Protein AF-A0A2V5YAH2-F1 (afdb_monomer)

Foldseek 3Di:
DDDDDPDPPPPPDDQDFQLADFPPQCLVVCVVCVVVDDQAAQEEEAQDCTSVNVVSVVCVSHVNHDYHYHHPDPLVVLLVCCCVPPVPLLVVLLVVLVVVCVVPPVVSLVVLVPPLPDPDSSSSNSSNSNNQVPDDVSYPPPPNPPPPDDDDDD

Structure (mmCIF, N/CA/C/O backbone):
data_AF-A0A2V5YAH2-F1
#
_entry.id   AF-A0A2V5YAH2-F1
#
loop_
_atom_site.group_PDB
_atom_site.id
_atom_site.type_symbol
_atom_site.label_atom_id
_atom_site.label_alt_id
_atom_site.label_comp_id
_atom_site.label_asym_id
_atom_site.label_entity_id
_atom_site.label_seq_id
_atom_site.pdbx_PDB_ins_code
_atom_site.Cartn_x
_atom_site.Cartn_y
_atom_site.Cartn_z
_atom_site.occupancy
_atom_site.B_iso_or_equiv
_atom_site.auth_seq_id
_atom_site.auth_comp_id
_atom_site.auth_asym_id
_atom_site.auth_atom_id
_atom_site.pdbx_PDB_model_num
ATOM 1 N N . MET A 1 1 ? 15.723 -40.913 33.931 1.00 39.91 1 MET A N 1
ATOM 2 C CA . MET A 1 1 ? 16.549 -39.999 33.116 1.00 39.91 1 MET A CA 1
ATOM 3 C C . MET A 1 1 ? 15.598 -38.989 32.488 1.00 39.91 1 MET A C 1
ATOM 5 O O . MET A 1 1 ? 14.881 -39.339 31.563 1.00 39.91 1 MET A O 1
ATOM 9 N N . ALA A 1 2 ? 15.448 -37.817 33.107 1.00 42.69 2 ALA A N 1
ATOM 10 C CA . ALA A 1 2 ? 14.523 -36.781 32.650 1.00 42.69 2 ALA A CA 1
ATOM 11 C C . ALA A 1 2 ? 15.194 -35.962 31.541 1.00 42.69 2 ALA A C 1
ATOM 13 O O . ALA A 1 2 ? 16.327 -35.525 31.723 1.00 42.69 2 ALA A O 1
ATOM 14 N N . MET A 1 3 ? 14.510 -35.767 30.414 1.00 44.25 3 MET A N 1
ATOM 15 C CA . MET A 1 3 ? 14.901 -34.776 29.412 1.00 44.25 3 MET A CA 1
ATOM 16 C C . MET A 1 3 ? 14.177 -33.464 29.721 1.00 44.25 3 MET A C 1
ATOM 18 O O . MET A 1 3 ? 12.961 -33.400 29.533 1.00 44.25 3 MET A O 1
ATOM 22 N N . PRO A 1 4 ? 14.865 -32.425 30.221 1.00 59.34 4 PRO A N 1
ATOM 23 C CA . PRO A 1 4 ? 14.308 -31.088 30.209 1.00 59.34 4 PRO A CA 1
ATOM 24 C C . PRO A 1 4 ? 14.486 -30.491 28.808 1.00 59.34 4 PRO A C 1
ATOM 26 O O . PRO A 1 4 ? 15.337 -30.941 28.042 1.00 59.34 4 PRO A O 1
ATOM 29 N N . PHE A 1 5 ? 13.737 -29.420 28.539 1.00 46.03 5 PHE A N 1
ATOM 30 C CA . PHE A 1 5 ? 13.938 -28.476 27.433 1.00 46.03 5 PHE A CA 1
ATOM 31 C C . PHE A 1 5 ? 13.077 -28.663 26.175 1.00 46.03 5 PHE A C 1
ATOM 33 O O . PHE A 1 5 ? 13.562 -28.781 25.054 1.00 46.03 5 PHE A O 1
ATOM 40 N N . LEU A 1 6 ? 11.758 -28.551 26.351 1.00 47.12 6 LEU A N 1
ATOM 41 C CA . LEU A 1 6 ? 10.959 -27.836 25.356 1.00 47.12 6 LEU A CA 1
ATOM 42 C C . LEU A 1 6 ? 11.114 -26.343 25.644 1.00 47.12 6 LEU A C 1
ATOM 44 O O . LEU A 1 6 ? 10.385 -25.758 26.445 1.00 47.12 6 LEU A O 1
ATOM 48 N N . GLU A 1 7 ? 12.138 -25.751 25.041 1.00 50.06 7 GLU A N 1
ATOM 49 C CA . GLU A 1 7 ? 12.303 -24.309 25.013 1.00 50.06 7 GLU A CA 1
ATOM 50 C C . GLU A 1 7 ? 11.103 -23.701 24.276 1.00 50.06 7 GLU A C 1
ATOM 52 O O . GLU A 1 7 ? 10.791 -24.049 23.135 1.00 50.06 7 GLU A O 1
ATOM 57 N N . HIS A 1 8 ? 10.390 -22.811 24.960 1.00 55.19 8 HIS A N 1
ATOM 58 C CA . HIS A 1 8 ? 9.328 -22.017 24.371 1.00 55.19 8 HIS A CA 1
ATOM 59 C C . HIS A 1 8 ? 9.917 -21.183 23.230 1.00 55.19 8 HIS A C 1
ATOM 61 O O . HIS A 1 8 ? 10.558 -20.159 23.470 1.00 55.19 8 HIS A O 1
ATOM 67 N N . VAL A 1 9 ? 9.672 -21.583 21.980 1.00 56.53 9 VAL A N 1
ATOM 68 C CA . VAL A 1 9 ? 9.908 -20.712 20.827 1.00 56.53 9 VAL A CA 1
ATOM 69 C C . VAL A 1 9 ? 8.942 -19.536 20.953 1.00 56.53 9 VAL A C 1
ATOM 71 O O . VAL A 1 9 ? 7.779 -19.607 20.558 1.00 56.53 9 VAL A O 1
ATOM 74 N N . SER A 1 10 ? 9.413 -18.446 21.558 1.00 55.97 10 SER A N 1
ATOM 75 C CA . SER A 1 10 ? 8.709 -17.170 21.570 1.00 55.97 10 SER A CA 1
ATOM 76 C C . SER A 1 10 ? 8.635 -16.669 20.133 1.00 55.97 10 SER A C 1
ATOM 78 O O . SER A 1 10 ? 9.583 -16.091 19.597 1.00 55.97 10 SER A O 1
ATOM 80 N N . THR A 1 11 ? 7.511 -16.928 19.467 1.00 58.81 11 THR A N 1
ATOM 81 C CA . THR A 1 11 ? 7.222 -16.353 18.156 1.00 58.81 11 THR A CA 1
ATOM 82 C C . THR A 1 11 ? 7.040 -14.847 18.335 1.00 58.81 11 THR A C 1
ATOM 84 O O . THR A 1 11 ? 5.934 -14.374 18.613 1.00 58.81 11 THR A O 1
ATOM 87 N N . ARG A 1 12 ? 8.123 -14.070 18.212 1.00 64.19 12 ARG A N 1
ATOM 88 C CA . ARG A 1 12 ? 8.035 -12.606 18.144 1.00 64.19 12 ARG A CA 1
ATOM 89 C C . ARG A 1 12 ? 7.144 -12.240 16.961 1.00 64.19 12 ARG A C 1
ATOM 91 O O . ARG A 1 12 ? 7.482 -12.516 15.812 1.00 64.19 12 ARG A O 1
ATOM 98 N N . ARG A 1 13 ? 5.995 -11.618 17.234 1.00 67.56 13 ARG A N 1
ATOM 99 C CA . ARG A 1 13 ? 5.137 -11.083 16.175 1.00 67.56 13 ARG A CA 1
ATOM 100 C C . ARG A 1 13 ? 5.840 -9.897 15.526 1.00 67.56 13 ARG A C 1
ATOM 102 O O . ARG A 1 13 ? 6.111 -8.904 16.194 1.00 67.56 13 ARG A O 1
ATOM 109 N N . VAL A 1 14 ? 6.122 -10.012 14.232 1.00 80.44 14 VAL A N 1
ATOM 110 C CA . VAL A 1 14 ? 6.638 -8.901 13.430 1.00 80.44 14 VAL A CA 1
ATOM 111 C C . VAL A 1 14 ? 5.525 -7.868 13.268 1.00 80.44 14 VAL A C 1
ATOM 113 O O . VAL A 1 14 ? 4.423 -8.189 12.822 1.00 80.44 14 VAL A O 1
ATOM 116 N N . GLU A 1 15 ? 5.806 -6.632 13.664 1.00 85.81 15 GLU A N 1
ATOM 117 C CA . GLU A 1 15 ? 4.888 -5.506 13.518 1.00 85.81 15 GLU A CA 1
ATOM 118 C C . GLU A 1 15 ? 4.785 -5.103 12.038 1.00 85.81 15 GLU A C 1
ATOM 120 O O . GLU A 1 15 ? 5.780 -4.740 11.405 1.00 85.81 15 GLU A O 1
ATOM 125 N N . ALA A 1 16 ? 3.577 -5.159 11.475 1.00 90.12 16 ALA A N 1
ATOM 126 C CA . ALA A 1 16 ? 3.313 -4.643 10.136 1.00 90.12 16 ALA A CA 1
ATOM 127 C C . ALA A 1 16 ? 3.308 -3.106 10.148 1.00 90.12 16 ALA A C 1
ATOM 129 O O . ALA A 1 16 ? 2.813 -2.489 11.087 1.00 90.12 16 ALA A O 1
ATOM 130 N N . ARG A 1 17 ? 3.838 -2.482 9.092 1.00 91.75 17 ARG A N 1
ATOM 131 C CA . ARG A 1 17 ? 3.995 -1.022 8.990 1.00 91.75 17 ARG A CA 1
ATOM 132 C C . ARG A 1 17 ? 3.477 -0.498 7.651 1.00 91.75 17 ARG A C 1
ATOM 134 O O . ARG A 1 17 ? 3.439 -1.264 6.684 1.00 91.75 17 ARG A O 1
ATOM 141 N N . PRO A 1 18 ? 3.142 0.805 7.557 1.00 93.75 18 PRO A N 1
ATOM 142 C CA . PRO A 1 18 ? 2.861 1.465 6.286 1.00 93.75 18 PRO A CA 1
ATOM 143 C C . PRO A 1 18 ? 3.895 1.129 5.209 1.00 93.75 18 PRO A C 1
ATOM 145 O O . PRO A 1 18 ? 5.086 1.402 5.365 1.00 93.75 18 PRO A O 1
ATOM 148 N N . PHE A 1 19 ? 3.440 0.551 4.096 1.00 94.06 19 PHE A N 1
ATOM 149 C CA . PHE A 1 19 ? 4.323 0.175 2.990 1.00 94.06 19 PHE A CA 1
ATOM 150 C C . PHE A 1 19 ? 4.395 1.245 1.895 1.00 94.06 19 PHE A C 1
ATOM 152 O O . PHE A 1 19 ? 5.350 1.235 1.123 1.00 94.06 19 PHE A O 1
ATOM 159 N N . LEU A 1 20 ? 3.465 2.203 1.855 1.00 93.06 20 LEU A N 1
ATOM 160 C CA . LEU A 1 20 ? 3.481 3.344 0.933 1.00 93.06 20 LEU A CA 1
ATOM 161 C C . LEU A 1 20 ? 3.838 4.639 1.664 1.00 93.06 20 LEU A C 1
ATOM 163 O O . LEU A 1 20 ? 3.348 4.909 2.759 1.00 93.06 20 LEU A O 1
ATOM 167 N N . LYS A 1 21 ? 4.655 5.475 1.020 1.00 89.12 21 LYS A N 1
ATOM 168 C CA . LYS A 1 21 ? 4.820 6.881 1.396 1.00 89.12 21 LYS A CA 1
ATOM 169 C C . LYS A 1 21 ? 3.577 7.639 0.933 1.00 89.12 21 LYS A C 1
ATOM 171 O O . LYS A 1 21 ? 3.278 7.652 -0.261 1.00 89.12 21 LYS A O 1
ATOM 176 N N . TRP A 1 22 ? 2.845 8.234 1.868 1.00 89.94 22 TRP A N 1
ATOM 177 C CA . TRP A 1 22 ? 1.583 8.915 1.589 1.00 89.94 22 TRP A CA 1
ATOM 178 C C . TRP A 1 22 ? 1.543 10.278 2.274 1.00 89.94 22 TRP A C 1
ATOM 180 O O . TRP A 1 22 ? 1.942 10.402 3.435 1.00 89.94 22 TRP A O 1
ATOM 190 N N . ALA A 1 23 ? 1.060 11.296 1.559 1.00 82.62 23 ALA A N 1
ATOM 191 C CA . ALA A 1 23 ? 0.906 12.637 2.113 1.00 82.62 23 ALA A CA 1
ATOM 192 C C . ALA A 1 23 ? -0.090 12.622 3.286 1.00 82.62 23 ALA A C 1
ATOM 194 O O . ALA A 1 23 ? -1.094 11.910 3.256 1.00 82.62 23 ALA A O 1
ATOM 195 N N . GLY A 1 24 ? 0.197 13.389 4.341 1.00 80.94 24 GLY A N 1
ATOM 196 C CA . GLY A 1 24 ? -0.642 13.408 5.545 1.00 80.94 24 GLY A CA 1
ATOM 197 C C . GLY A 1 24 ? -0.572 12.121 6.377 1.00 80.94 24 GLY A C 1
ATOM 198 O O . GLY A 1 24 ? -1.528 11.786 7.084 1.00 80.94 24 GLY A O 1
ATOM 199 N N . GLY A 1 25 ? 0.539 11.379 6.282 1.00 78.69 25 GLY A N 1
ATOM 200 C CA . GLY A 1 25 ? 0.800 10.205 7.108 1.00 78.69 25 GLY A CA 1
ATOM 201 C C . GLY A 1 25 ? 0.691 10.540 8.595 1.00 78.69 25 GLY A C 1
ATOM 202 O O . GLY A 1 25 ? 1.477 11.315 9.128 1.00 78.69 25 GLY A O 1
ATOM 203 N N . LYS A 1 26 ? -0.278 9.927 9.280 1.00 87.25 26 LYS A N 1
ATOM 204 C CA . LYS A 1 26 ? -0.624 10.237 10.680 1.00 87.25 26 LYS A CA 1
ATOM 205 C C . LYS A 1 26 ? 0.344 9.629 11.701 1.00 87.25 26 LYS A C 1
ATOM 207 O O . LYS A 1 26 ? 0.052 9.637 12.888 1.00 87.25 26 LYS A O 1
ATOM 212 N N . ALA A 1 27 ? 1.479 9.091 11.252 1.00 87.50 27 ALA A N 1
ATOM 213 C CA . ALA A 1 27 ? 2.422 8.365 12.098 1.00 87.50 27 ALA A CA 1
ATOM 214 C C . ALA A 1 27 ? 2.973 9.230 13.243 1.00 87.50 27 ALA A C 1
ATOM 216 O O . ALA A 1 27 ? 3.072 8.755 14.368 1.00 87.50 27 ALA A O 1
ATOM 217 N N . SER A 1 28 ? 3.256 10.512 12.983 1.00 86.88 28 SER A N 1
ATOM 218 C CA . SER A 1 28 ? 3.720 11.458 14.009 1.00 86.88 28 SER A CA 1
ATOM 219 C C . SER A 1 28 ? 2.661 11.786 15.067 1.00 86.88 28 SER A C 1
ATOM 221 O O . SER A 1 28 ? 3.011 12.166 16.181 1.00 86.88 28 SER A O 1
ATOM 223 N N . LEU A 1 29 ? 1.375 11.629 14.738 1.00 87.88 29 LEU A N 1
ATOM 224 C CA . LEU A 1 29 ? 0.259 11.930 15.636 1.00 87.88 29 LEU A CA 1
ATOM 225 C C . LEU A 1 29 ? -0.112 10.750 16.542 1.00 87.88 29 LEU A C 1
ATOM 227 O O . LEU A 1 29 ? -0.798 10.947 17.540 1.00 87.88 29 LEU A O 1
ATOM 231 N N . ILE A 1 30 ? 0.354 9.535 16.234 1.00 90.00 30 ILE A N 1
ATOM 232 C CA . ILE A 1 30 ? 0.006 8.321 16.989 1.00 90.00 30 ILE A CA 1
ATOM 233 C C . ILE A 1 30 ? 0.343 8.477 18.474 1.00 90.00 30 ILE A C 1
ATOM 235 O O . ILE A 1 30 ? -0.504 8.199 19.316 1.00 90.00 30 ILE A O 1
ATOM 239 N N . ASN A 1 31 ? 1.533 8.989 18.801 1.00 86.88 31 ASN A N 1
ATOM 240 C CA . ASN A 1 31 ? 1.957 9.164 20.194 1.00 86.88 31 ASN A CA 1
ATOM 241 C C . ASN A 1 31 ? 1.065 10.149 20.963 1.00 86.88 31 ASN A C 1
ATOM 243 O O . ASN A 1 31 ? 0.866 9.980 22.160 1.00 86.88 31 ASN A O 1
ATOM 247 N N . GLN A 1 32 ? 0.508 11.155 20.281 1.00 89.56 32 GLN A N 1
ATOM 248 C CA . GLN A 1 32 ? -0.389 12.137 20.897 1.00 89.56 32 GLN A CA 1
ATOM 249 C C . GLN A 1 32 ? -1.783 11.550 21.152 1.00 89.56 32 GLN A C 1
ATOM 251 O O . GLN A 1 32 ? -2.449 11.934 22.107 1.00 89.56 32 GLN A O 1
ATOM 256 N N . PHE A 1 33 ? -2.222 10.602 20.319 1.00 86.69 33 PHE A N 1
ATOM 257 C CA . PHE A 1 33 ? -3.537 9.967 20.432 1.00 86.69 33 PHE A CA 1
ATOM 258 C C . PHE A 1 33 ? -3.521 8.634 21.179 1.00 86.69 33 PHE A C 1
ATOM 260 O O . PHE A 1 33 ? -4.588 8.099 21.460 1.00 86.69 33 PHE A O 1
ATOM 267 N N . ALA A 1 34 ? -2.344 8.110 21.533 1.00 85.38 34 ALA A N 1
ATOM 268 C CA . ALA A 1 34 ? -2.195 6.795 22.151 1.00 85.38 34 ALA A CA 1
ATOM 269 C C . ALA A 1 34 ? -3.088 6.614 23.391 1.00 85.38 34 ALA A C 1
ATOM 271 O O . ALA A 1 34 ? -3.707 5.569 23.558 1.00 85.38 34 ALA A O 1
ATOM 272 N N . GLN A 1 35 ? -3.202 7.655 24.221 1.00 88.00 35 GLN A N 1
ATOM 273 C CA . GLN A 1 35 ? -4.021 7.651 25.439 1.00 88.00 35 GLN A CA 1
ATOM 274 C C . GLN A 1 35 ? -5.527 7.812 25.178 1.00 88.00 35 GLN A C 1
ATOM 276 O O . GLN A 1 35 ? -6.330 7.560 26.070 1.00 88.00 35 GLN A O 1
ATOM 281 N N . LEU A 1 36 ? -5.914 8.251 23.977 1.00 90.31 36 LEU A N 1
ATOM 282 C CA . LEU A 1 36 ? -7.310 8.444 23.579 1.00 90.31 36 LEU A CA 1
ATOM 283 C C . LEU A 1 36 ? -7.906 7.194 22.928 1.00 90.31 36 LEU A C 1
ATOM 285 O O . LEU A 1 36 ? -9.119 7.131 22.722 1.00 90.31 36 LEU A O 1
ATOM 289 N N . PHE A 1 37 ? -7.076 6.212 22.566 1.00 90.31 37 PHE A N 1
ATOM 290 C CA . PHE A 1 37 ? -7.585 4.954 22.046 1.00 90.31 37 PHE A CA 1
ATOM 291 C C . PHE A 1 37 ? -8.284 4.165 23.160 1.00 90.31 37 PHE A C 1
ATOM 293 O O . PHE A 1 37 ? -7.797 4.121 24.291 1.00 90.31 37 PHE A O 1
ATOM 300 N N . PRO A 1 38 ? -9.427 3.531 22.858 1.00 90.69 38 PRO A N 1
ATOM 301 C CA . PRO A 1 38 ? -10.119 2.694 23.827 1.00 90.69 38 PRO A CA 1
ATOM 302 C C . PRO A 1 38 ? -9.258 1.479 24.200 1.00 90.69 38 PRO A C 1
ATOM 304 O O . PRO A 1 38 ? -8.406 1.039 23.428 1.00 90.69 38 PRO A O 1
ATOM 307 N N . GLN A 1 39 ? -9.513 0.911 25.380 1.00 91.31 39 GLN A N 1
ATOM 308 C CA . GLN A 1 39 ? -8.793 -0.270 25.873 1.00 91.31 39 GLN A CA 1
ATOM 309 C C . GLN A 1 39 ? -9.136 -1.549 25.103 1.00 91.31 39 GLN A C 1
ATOM 311 O O . GLN A 1 39 ? -8.362 -2.500 25.127 1.00 91.31 39 GLN A O 1
ATOM 316 N N . GLU A 1 40 ? -10.277 -1.568 24.412 1.00 92.19 40 GLU A N 1
ATOM 317 C CA . GLU A 1 40 ? -10.736 -2.687 23.597 1.00 92.19 40 GLU A CA 1
ATOM 318 C C . GLU A 1 40 ? -11.314 -2.168 22.276 1.00 92.19 40 GLU A C 1
ATOM 320 O O . GLU A 1 40 ? -12.049 -1.177 22.242 1.00 92.19 40 GLU A O 1
ATOM 325 N N . VAL A 1 41 ? -10.969 -2.836 21.171 1.00 94.50 41 VAL A N 1
ATOM 326 C CA . VAL A 1 41 ? -11.485 -2.515 19.835 1.00 94.50 41 VAL A CA 1
ATOM 327 C C . VAL A 1 41 ? -11.849 -3.791 19.092 1.00 94.50 41 VAL A C 1
ATOM 329 O O . VAL A 1 41 ? -10.988 -4.495 18.560 1.00 94.50 41 VAL A O 1
ATOM 332 N N . ASP A 1 42 ? -13.147 -4.040 18.957 1.00 95.19 42 ASP A N 1
ATOM 333 C CA . ASP A 1 42 ? -13.647 -5.135 18.121 1.00 95.19 42 ASP A CA 1
ATOM 334 C C . ASP A 1 42 ? -13.690 -4.754 16.640 1.00 95.19 42 ASP A C 1
ATOM 336 O O . ASP A 1 42 ? -13.384 -5.560 15.752 1.00 95.19 42 ASP A O 1
ATOM 340 N N . ARG A 1 43 ? -14.079 -3.506 16.358 1.00 96.88 43 ARG A N 1
ATOM 341 C CA . ARG A 1 43 ? -14.290 -2.984 15.009 1.00 96.88 43 ARG A CA 1
ATOM 342 C C . ARG A 1 43 ? -13.640 -1.619 14.841 1.00 96.88 43 ARG A C 1
ATOM 344 O O . ARG A 1 43 ? -13.930 -0.690 15.580 1.00 96.88 43 ARG A O 1
ATOM 351 N N . TYR A 1 44 ? -12.849 -1.494 13.785 1.00 97.06 44 TYR A N 1
ATOM 352 C CA . TYR A 1 44 ? -12.218 -0.257 13.353 1.00 97.06 44 TYR A CA 1
ATOM 353 C C . TYR A 1 44 ? -12.645 0.092 11.932 1.00 97.06 44 TYR A C 1
ATOM 355 O O . TYR A 1 44 ? -12.660 -0.770 11.050 1.00 97.06 44 TYR A O 1
ATOM 363 N N . ILE A 1 45 ? -13.007 1.351 11.707 1.00 97.19 45 ILE A N 1
ATOM 364 C CA . ILE A 1 45 ? -13.433 1.859 10.404 1.00 97.19 45 ILE A CA 1
ATOM 365 C C . ILE A 1 45 ? -12.594 3.097 10.101 1.00 97.19 45 ILE A C 1
ATOM 367 O O . ILE A 1 45 ? -12.664 4.080 10.832 1.00 97.19 45 ILE A O 1
ATOM 371 N N . GLU A 1 46 ? -11.822 3.054 9.016 1.00 95.94 46 GLU A N 1
ATOM 372 C CA . GLU A 1 46 ? -10.997 4.177 8.566 1.00 95.94 46 GLU A CA 1
ATOM 373 C C . GLU A 1 46 ? -11.443 4.605 7.164 1.00 95.94 46 GLU A C 1
ATOM 375 O O . GLU A 1 46 ? -11.086 3.950 6.183 1.00 95.94 46 GLU A O 1
ATOM 380 N N . PRO A 1 47 ? 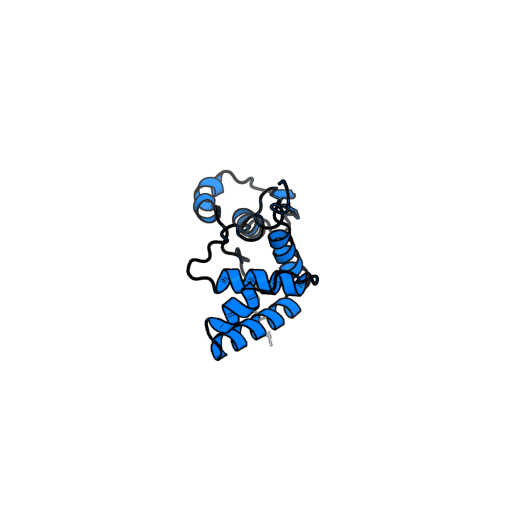-12.249 5.675 7.037 1.00 95.56 47 PRO A N 1
ATOM 381 C CA . PRO A 1 47 ? -12.769 6.119 5.743 1.00 95.56 47 PRO A CA 1
ATOM 382 C C . PRO A 1 47 ? -11.714 6.776 4.835 1.00 95.56 47 PRO A C 1
ATOM 384 O O . PRO A 1 47 ? -11.971 6.943 3.642 1.00 95.56 47 PRO A O 1
ATOM 387 N N . PHE A 1 48 ? -10.556 7.141 5.402 1.00 95.06 48 PHE A N 1
ATOM 388 C CA . PHE A 1 48 ? -9.440 7.822 4.738 1.00 95.06 48 PHE A CA 1
ATOM 389 C C . PHE A 1 48 ? -8.107 7.191 5.160 1.00 95.06 48 PHE A C 1
ATOM 391 O O . PHE A 1 48 ? -7.309 7.813 5.868 1.00 95.06 48 PHE A O 1
ATOM 398 N N . VAL A 1 49 ? -7.897 5.928 4.782 1.00 96.19 49 VAL A N 1
ATOM 399 C CA . VAL A 1 49 ? -6.744 5.137 5.243 1.00 96.19 49 VAL A CA 1
ATOM 400 C C . VAL A 1 49 ? -5.406 5.791 4.896 1.00 96.19 49 VAL A C 1
ATOM 402 O O . VAL A 1 49 ? -4.485 5.787 5.717 1.00 96.19 49 VAL A O 1
ATOM 405 N N . GLY A 1 50 ? -5.268 6.391 3.707 1.00 94.81 50 GLY A N 1
ATOM 406 C CA . GLY A 1 50 ? -3.978 6.901 3.248 1.00 94.81 50 GLY A CA 1
ATOM 407 C C . GLY A 1 50 ? -2.873 5.839 3.363 1.00 94.81 50 GLY A C 1
ATOM 408 O O . GLY A 1 50 ? -3.013 4.727 2.867 1.00 94.81 50 GLY A O 1
ATOM 409 N N . GLY A 1 51 ? -1.779 6.157 4.064 1.00 93.62 51 GLY A N 1
ATOM 410 C CA . GLY A 1 51 ? -0.703 5.196 4.359 1.00 93.62 51 GLY A CA 1
ATOM 411 C C . GLY A 1 51 ? -1.017 4.172 5.466 1.00 93.62 51 GLY A C 1
ATOM 412 O O . GLY A 1 51 ? -0.209 3.279 5.719 1.00 93.62 51 GLY A O 1
ATOM 413 N N . GLY A 1 52 ? -2.161 4.282 6.149 1.00 95.56 52 GLY A N 1
ATOM 414 C CA . GLY A 1 52 ? -2.642 3.314 7.144 1.00 95.56 52 GLY A CA 1
ATOM 415 C C . GLY A 1 52 ? -1.891 3.327 8.474 1.00 95.56 52 GLY A C 1
ATOM 416 O O . GLY A 1 52 ? -1.869 2.319 9.173 1.00 95.56 52 GLY A O 1
ATOM 417 N N . ALA A 1 53 ? -1.242 4.440 8.830 1.00 94.31 53 ALA A N 1
ATOM 418 C CA . ALA A 1 53 ? -0.424 4.531 10.042 1.00 94.31 53 ALA A CA 1
ATOM 419 C C . ALA A 1 53 ? -1.209 4.178 11.321 1.00 94.31 53 ALA A C 1
ATOM 421 O O . ALA A 1 53 ? -0.723 3.402 12.140 1.00 94.31 53 ALA A O 1
ATOM 422 N N . VAL A 1 54 ? -2.436 4.696 11.458 1.00 94.19 54 VAL A N 1
ATOM 423 C CA . VAL A 1 54 ? -3.307 4.407 12.609 1.00 94.19 54 VAL A CA 1
ATOM 424 C C . VAL A 1 54 ? -3.786 2.958 12.569 1.00 94.19 54 VAL A C 1
ATOM 426 O O . VAL A 1 54 ? -3.676 2.262 13.576 1.00 94.19 54 VAL A O 1
ATOM 429 N N . PHE A 1 55 ? -4.236 2.475 11.405 1.00 95.31 55 PHE A N 1
ATOM 430 C CA . PHE A 1 55 ? -4.611 1.073 11.221 1.00 95.31 55 PHE A CA 1
ATOM 431 C C . PHE A 1 55 ? -3.517 0.102 11.685 1.00 95.31 55 PHE A C 1
ATOM 433 O O . PHE A 1 55 ? -3.806 -0.799 12.469 1.00 95.31 55 PHE A O 1
ATOM 440 N N . PHE A 1 56 ? -2.275 0.270 11.221 1.00 94.75 56 PHE A N 1
ATOM 441 C CA . PHE A 1 56 ? -1.183 -0.643 11.567 1.00 94.75 56 PHE A CA 1
ATOM 442 C C . PHE A 1 56 ? -0.854 -0.608 13.064 1.00 94.75 56 PHE A C 1
ATOM 444 O O . PHE A 1 56 ? -0.699 -1.668 13.670 1.00 94.75 56 PHE A O 1
ATOM 451 N N . HIS A 1 57 ? -0.842 0.581 13.672 1.00 93.19 57 HIS A N 1
ATOM 452 C CA . HIS A 1 57 ? -0.642 0.737 15.112 1.00 93.19 57 HIS A CA 1
ATOM 453 C C . HIS A 1 57 ? -1.734 0.029 15.927 1.00 93.19 57 HIS A C 1
ATOM 455 O O . HIS A 1 57 ? -1.437 -0.799 16.789 1.00 93.19 57 HIS A O 1
ATOM 461 N N . LEU A 1 58 ? -3.007 0.276 15.603 1.00 93.75 58 LEU A N 1
ATOM 462 C CA . LEU A 1 58 ? -4.129 -0.363 16.290 1.00 93.75 58 LEU A CA 1
ATOM 463 C C . LEU A 1 58 ? -4.176 -1.868 16.038 1.00 93.75 58 LEU A C 1
ATOM 465 O O . LEU A 1 58 ? -4.475 -2.625 16.950 1.00 93.75 58 LEU A O 1
ATOM 469 N N . LYS A 1 59 ? -3.852 -2.345 14.833 1.00 93.50 59 LYS A N 1
ATOM 470 C CA . LYS A 1 59 ? -3.839 -3.784 14.536 1.00 93.50 59 LYS A CA 1
ATOM 471 C C . LYS A 1 59 ? -2.753 -4.526 15.317 1.00 93.50 59 LYS A C 1
ATOM 473 O O . LYS A 1 59 ? -2.944 -5.700 15.636 1.00 93.50 59 LYS A O 1
ATOM 478 N N . HIS A 1 60 ? -1.642 -3.858 15.626 1.00 91.81 60 HIS A N 1
ATOM 479 C CA . HIS A 1 60 ? -0.611 -4.409 16.497 1.00 91.81 60 HIS A CA 1
ATOM 480 C C . HIS A 1 60 ? -1.110 -4.549 17.944 1.00 91.81 60 HIS A C 1
ATOM 482 O O . HIS A 1 60 ? -1.005 -5.641 18.504 1.00 91.81 60 HIS A O 1
ATOM 488 N N . GLY A 1 61 ? -1.712 -3.491 18.504 1.00 91.62 61 GLY A N 1
ATOM 489 C CA . GLY A 1 61 ? -2.278 -3.497 19.862 1.00 91.62 61 GLY A CA 1
ATOM 490 C C . GLY A 1 61 ? -3.528 -4.373 20.018 1.00 91.62 61 GLY A C 1
ATOM 491 O O . GLY A 1 61 ? -3.712 -5.020 21.045 1.00 91.62 61 GLY A O 1
ATOM 492 N N . PHE A 1 62 ? -4.340 -4.482 18.964 1.00 93.56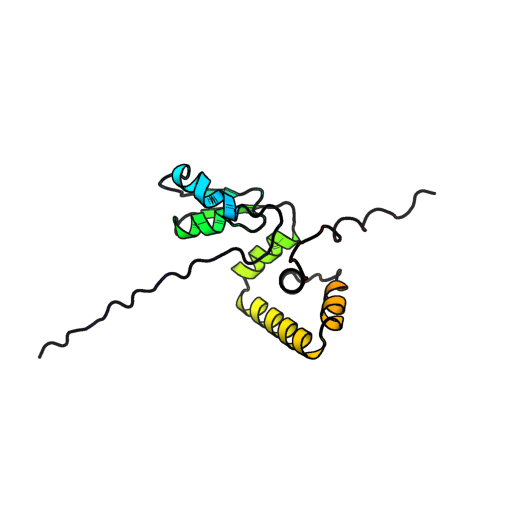 62 PHE A N 1
ATOM 493 C CA . PHE A 1 62 ? -5.598 -5.231 18.924 1.00 93.56 62 PHE A CA 1
ATOM 494 C C . PHE A 1 62 ? -5.591 -6.273 17.787 1.00 93.56 62 PHE A C 1
ATOM 496 O O . PHE A 1 62 ? -6.266 -6.113 16.764 1.00 93.56 62 PHE A O 1
ATOM 503 N N . PRO A 1 63 ? -4.872 -7.404 17.928 1.00 92.12 63 PRO A N 1
ATOM 504 C CA . PRO A 1 63 ? -4.705 -8.369 16.838 1.00 92.12 63 PRO A CA 1
ATOM 505 C C . PRO A 1 63 ? -6.010 -8.980 16.317 1.00 92.12 63 PRO A C 1
ATOM 507 O O . PRO A 1 63 ? -6.092 -9.350 15.144 1.00 92.12 63 PRO A O 1
ATOM 510 N N . ARG A 1 64 ? -7.041 -9.080 17.167 1.00 94.00 64 ARG A N 1
ATOM 511 C CA . ARG A 1 64 ? -8.362 -9.632 16.815 1.00 94.00 64 ARG A CA 1
ATOM 512 C C . ARG A 1 64 ? -9.319 -8.598 16.209 1.00 94.00 64 ARG A C 1
ATOM 514 O O . ARG A 1 64 ? -10.345 -8.987 15.661 1.00 94.00 64 ARG A O 1
ATOM 521 N N . MET A 1 65 ? -8.950 -7.316 16.222 1.00 95.62 65 MET A N 1
ATOM 522 C CA . MET A 1 65 ? -9.752 -6.224 15.677 1.00 95.62 65 MET A CA 1
ATOM 523 C C . MET A 1 65 ? -10.063 -6.438 14.194 1.00 95.62 65 MET A C 1
ATOM 525 O O . MET A 1 65 ? -9.162 -6.683 13.372 1.00 95.62 65 MET A O 1
ATOM 529 N N . ARG A 1 66 ? -11.341 -6.297 13.839 1.00 97.00 66 ARG A N 1
ATOM 530 C CA . ARG A 1 66 ? -11.815 -6.270 12.453 1.00 97.00 66 ARG A CA 1
ATOM 531 C C . ARG A 1 66 ? -11.690 -4.852 11.913 1.00 97.00 66 ARG A C 1
ATOM 533 O O . ARG A 1 66 ? -12.264 -3.929 12.479 1.00 97.00 66 ARG A O 1
ATOM 540 N N . ALA A 1 67 ? -10.974 -4.684 10.806 1.00 97.06 67 ALA A N 1
ATOM 541 C CA . ALA A 1 67 ? -10.746 -3.378 10.197 1.00 97.06 67 ALA A CA 1
ATOM 542 C C . ALA A 1 67 ? -11.460 -3.246 8.848 1.00 97.06 67 ALA A C 1
ATOM 544 O O . ALA A 1 67 ? -11.401 -4.151 8.015 1.00 97.06 67 ALA A O 1
ATOM 545 N N . PHE A 1 68 ? -12.090 -2.095 8.630 1.00 97.50 68 PHE A N 1
ATOM 546 C CA . PHE A 1 68 ? -12.717 -1.694 7.377 1.00 97.50 68 PHE A CA 1
ATOM 547 C C . PHE A 1 68 ? -12.011 -0.437 6.876 1.00 97.50 68 PHE A C 1
ATOM 549 O O . PHE A 1 68 ? -12.231 0.657 7.393 1.00 97.50 68 PHE A O 1
ATOM 556 N N . LEU A 1 69 ? -11.127 -0.614 5.896 1.00 97.38 69 LEU A N 1
ATOM 557 C CA . LEU A 1 69 ? -10.308 0.460 5.340 1.00 97.38 69 LEU A CA 1
ATOM 558 C C . LEU A 1 69 ? -10.928 0.943 4.033 1.00 97.38 69 LEU A C 1
ATOM 560 O O . LEU A 1 69 ? -11.225 0.137 3.146 1.00 97.38 69 LEU A O 1
ATOM 564 N N . ARG A 1 70 ? -11.117 2.254 3.913 1.00 96.94 70 ARG A N 1
ATOM 565 C CA . ARG A 1 70 ? -11.627 2.903 2.710 1.00 96.94 70 ARG A CA 1
ATOM 566 C C . ARG A 1 70 ? -10.761 4.105 2.361 1.00 96.94 70 ARG A C 1
ATOM 568 O O . ARG A 1 70 ? -10.099 4.693 3.208 1.00 96.94 70 ARG A O 1
ATOM 575 N N . ASP A 1 71 ? -10.774 4.426 1.079 1.00 96.94 71 ASP A N 1
ATOM 576 C CA . ASP A 1 71 ? -10.204 5.636 0.511 1.00 96.94 71 ASP A CA 1
ATOM 577 C C . ASP A 1 71 ? -10.939 5.922 -0.801 1.00 96.94 71 ASP A C 1
ATOM 579 O O . ASP A 1 71 ? -11.506 5.007 -1.411 1.00 96.94 71 ASP A O 1
ATOM 583 N N . SER A 1 72 ? -10.935 7.173 -1.252 1.00 96.44 72 SER A N 1
ATOM 584 C CA . SER A 1 72 ? -11.438 7.512 -2.586 1.00 96.44 72 SER A CA 1
ATOM 585 C C . SER A 1 72 ? -10.460 7.075 -3.681 1.00 96.44 72 SER A C 1
ATOM 587 O O . SER A 1 72 ? -10.872 6.828 -4.818 1.00 96.44 72 SER A O 1
ATOM 589 N N . ASN A 1 73 ? -9.173 6.929 -3.349 1.00 95.81 73 ASN A N 1
ATOM 590 C CA . ASN A 1 73 ? -8.155 6.501 -4.290 1.00 95.81 73 ASN A CA 1
ATOM 591 C C . ASN A 1 73 ? -8.200 4.979 -4.524 1.00 95.81 73 ASN A C 1
ATOM 593 O O . ASN A 1 73 ? -7.739 4.173 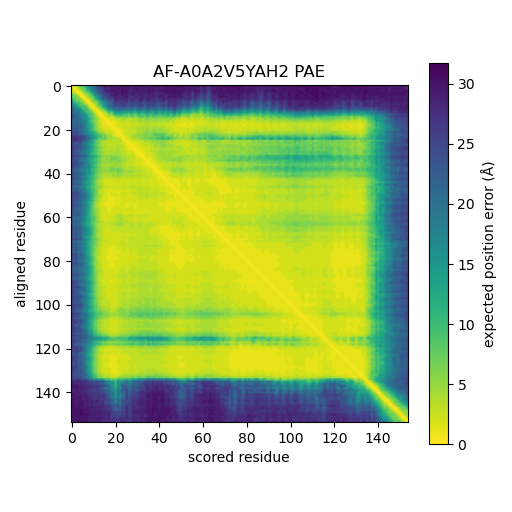-3.712 1.00 95.81 73 ASN A O 1
ATOM 597 N N . LYS A 1 74 ? -8.719 4.580 -5.690 1.00 95.94 74 LYS A N 1
ATOM 598 C CA . LYS A 1 74 ? -8.830 3.170 -6.093 1.00 95.94 74 LYS A CA 1
ATOM 599 C C . LYS A 1 74 ? -7.474 2.473 -6.258 1.00 95.94 74 LYS A C 1
ATOM 601 O O . LYS A 1 74 ? -7.389 1.288 -5.958 1.00 95.94 74 LYS A O 1
ATOM 606 N N . GLU A 1 75 ? -6.427 3.178 -6.697 1.00 95.25 75 GLU A N 1
ATOM 607 C CA . GLU A 1 75 ? -5.070 2.612 -6.825 1.00 95.25 75 GLU A CA 1
ATOM 608 C C . GLU A 1 75 ? -4.481 2.273 -5.452 1.00 95.25 75 GLU A C 1
ATOM 610 O O . GLU A 1 75 ? -3.869 1.220 -5.273 1.00 95.25 75 GLU A O 1
ATOM 615 N N . LEU A 1 76 ? -4.721 3.132 -4.457 1.00 96.38 76 LEU A N 1
ATOM 616 C CA . LEU A 1 76 ? -4.303 2.890 -3.078 1.00 96.38 76 LEU A CA 1
ATOM 617 C C . LEU A 1 76 ? -4.989 1.647 -2.506 1.00 96.38 76 LEU A C 1
ATOM 619 O O . LEU A 1 76 ? -4.324 0.743 -2.000 1.00 96.38 76 LEU A O 1
ATOM 623 N N . ILE A 1 77 ? -6.317 1.572 -2.631 1.00 97.81 77 ILE A N 1
ATOM 624 C CA . ILE A 1 77 ? -7.082 0.410 -2.162 1.00 97.81 77 ILE A CA 1
ATOM 625 C C . ILE A 1 77 ? -6.673 -0.864 -2.904 1.00 97.81 77 ILE A C 1
ATOM 627 O O . ILE A 1 77 ? -6.568 -1.919 -2.278 1.00 97.81 77 ILE A O 1
ATOM 631 N N . ASN A 1 78 ? -6.381 -0.778 -4.203 1.00 98.25 78 ASN A N 1
ATOM 632 C CA . ASN A 1 78 ? -5.838 -1.899 -4.959 1.00 98.25 78 ASN A CA 1
ATOM 633 C C . ASN A 1 78 ? -4.510 -2.400 -4.359 1.00 98.25 78 ASN A C 1
ATOM 635 O O . ASN A 1 78 ? -4.367 -3.593 -4.105 1.00 98.25 78 ASN A O 1
ATOM 639 N N . CYS A 1 79 ? -3.581 -1.501 -4.014 1.00 98.25 79 CYS A N 1
ATOM 640 C CA . CYS A 1 79 ? -2.326 -1.883 -3.360 1.00 98.25 79 CYS A CA 1
ATOM 641 C C . CYS A 1 79 ? -2.561 -2.652 -2.050 1.00 98.25 79 CYS A C 1
ATOM 643 O O . CYS A 1 79 ? -1.961 -3.705 -1.846 1.00 98.25 79 CYS A O 1
ATOM 645 N N . TYR A 1 80 ? -3.459 -2.173 -1.181 1.00 97.94 80 TYR A N 1
ATOM 646 C CA . TYR A 1 80 ? -3.801 -2.881 0.061 1.00 97.94 80 TYR A CA 1
ATOM 647 C C . TYR A 1 80 ? -4.393 -4.270 -0.196 1.00 97.94 80 TYR A C 1
ATOM 649 O O . TYR A 1 80 ? -4.030 -5.226 0.490 1.00 97.94 80 TYR A O 1
ATOM 657 N N . ARG A 1 81 ? -5.290 -4.396 -1.183 1.00 98.31 81 ARG A N 1
ATOM 658 C CA . ARG A 1 81 ? -5.897 -5.682 -1.557 1.00 98.31 81 ARG A CA 1
ATOM 659 C C . ARG A 1 81 ? -4.851 -6.664 -2.069 1.00 98.31 81 ARG A C 1
ATOM 661 O O . ARG A 1 81 ? -4.811 -7.789 -1.593 1.00 98.31 81 ARG A O 1
ATOM 668 N N . ILE A 1 82 ? -3.970 -6.235 -2.968 1.00 98.62 82 ILE A N 1
ATOM 669 C CA . ILE A 1 82 ? -2.929 -7.102 -3.532 1.00 98.62 82 ILE A CA 1
ATOM 670 C C . ILE A 1 82 ? -1.902 -7.518 -2.473 1.00 98.62 82 ILE A C 1
ATOM 672 O O . ILE A 1 82 ? -1.539 -8.689 -2.424 1.00 98.62 82 ILE A O 1
ATOM 676 N N . VAL A 1 83 ? -1.487 -6.616 -1.577 1.00 97.75 83 VAL A N 1
ATOM 677 C CA . VAL A 1 83 ? -0.605 -6.973 -0.448 1.00 97.75 83 VAL A CA 1
ATOM 678 C C . VAL A 1 83 ? -1.261 -8.010 0.470 1.00 97.75 83 VAL A C 1
ATOM 680 O O . VAL A 1 83 ? -0.581 -8.909 0.956 1.00 97.75 83 VAL A O 1
ATOM 683 N N . ARG A 1 84 ? -2.575 -7.908 0.701 1.00 96.50 84 ARG A N 1
ATOM 684 C CA . ARG A 1 84 ? -3.327 -8.863 1.526 1.00 96.50 84 ARG A CA 1
ATOM 685 C C . ARG A 1 84 ? -3.513 -10.215 0.832 1.00 96.50 84 ARG A C 1
ATOM 687 O O . ARG A 1 84 ? -3.322 -11.244 1.468 1.00 96.50 84 ARG A O 1
ATOM 694 N N . ASP A 1 85 ? -3.907 -10.199 -0.439 1.00 98.31 85 ASP A N 1
ATOM 695 C CA . ASP A 1 85 ? -4.463 -11.370 -1.126 1.00 98.31 85 ASP A CA 1
ATOM 696 C C . ASP A 1 85 ? -3.433 -12.098 -2.006 1.00 98.31 85 ASP A C 1
ATOM 698 O O . ASP A 1 85 ? -3.524 -13.311 -2.177 1.00 98.31 85 ASP A O 1
ATOM 702 N N . ARG A 1 86 ? -2.450 -11.382 -2.575 1.00 98.31 86 ARG A N 1
ATOM 703 C CA . ARG A 1 86 ? -1.461 -11.914 -3.537 1.00 98.31 86 ARG A CA 1
ATOM 704 C C . ARG A 1 86 ? -0.012 -11.474 -3.223 1.00 98.31 86 ARG A C 1
ATOM 706 O O . ARG A 1 86 ? 0.707 -11.049 -4.132 1.00 98.31 86 ARG A O 1
ATOM 713 N N . PRO A 1 87 ? 0.473 -11.574 -1.964 1.00 97.44 87 PRO A N 1
ATOM 714 C CA . PRO A 1 87 ? 1.773 -11.020 -1.569 1.00 97.44 87 PRO A CA 1
ATOM 715 C C . PRO A 1 87 ? 2.961 -11.664 -2.296 1.00 97.44 87 PRO A C 1
ATOM 717 O O . PRO A 1 87 ? 3.888 -10.963 -2.689 1.00 97.44 87 PRO A O 1
ATOM 720 N N . ILE A 1 88 ? 2.934 -12.983 -2.519 1.00 98.25 88 ILE A N 1
ATOM 721 C CA . ILE A 1 88 ? 4.047 -13.707 -3.157 1.00 98.25 88 ILE A CA 1
ATOM 722 C C . ILE A 1 88 ? 4.206 -13.309 -4.626 1.00 98.25 88 ILE A C 1
ATOM 724 O O . ILE A 1 88 ? 5.320 -13.108 -5.106 1.00 98.25 88 ILE A O 1
ATOM 728 N N . GLU A 1 89 ? 3.096 -13.168 -5.348 1.00 98.50 89 GLU A N 1
ATOM 729 C CA . GLU A 1 89 ? 3.123 -12.726 -6.742 1.00 98.50 89 GLU A CA 1
ATOM 730 C C . GLU A 1 89 ? 3.581 -11.271 -6.840 1.00 98.50 89 GLU A C 1
ATOM 732 O O . GLU A 1 89 ? 4.421 -10.947 -7.679 1.00 98.50 89 GLU A O 1
ATOM 737 N N . LEU A 1 90 ? 3.103 -10.413 -5.934 1.00 98.44 90 LEU A N 1
ATOM 738 C CA . LEU A 1 90 ? 3.549 -9.026 -5.841 1.00 98.44 90 LEU A CA 1
ATOM 739 C C . LEU A 1 90 ? 5.058 -8.930 -5.602 1.00 98.44 90 LEU A C 1
ATOM 741 O O . LEU A 1 90 ? 5.725 -8.157 -6.285 1.00 98.44 90 LEU A O 1
ATOM 745 N N . MET A 1 91 ? 5.608 -9.725 -4.681 1.00 97.88 91 MET A N 1
ATOM 746 C CA . MET A 1 91 ? 7.050 -9.750 -4.418 1.00 97.88 91 MET A CA 1
ATOM 747 C C . MET A 1 91 ? 7.847 -10.105 -5.675 1.00 97.88 91 MET A C 1
ATOM 749 O O . MET A 1 91 ? 8.786 -9.395 -6.010 1.00 97.88 91 MET A O 1
ATOM 753 N N . ARG A 1 92 ? 7.424 -11.119 -6.440 1.00 98.25 92 ARG A N 1
ATOM 754 C CA . ARG A 1 92 ? 8.104 -11.497 -7.694 1.00 98.25 92 ARG A CA 1
ATOM 755 C C . ARG A 1 92 ? 8.126 -10.359 -8.719 1.00 98.25 92 ARG A C 1
ATOM 757 O O . ARG A 1 92 ? 9.145 -10.152 -9.379 1.00 98.25 92 ARG A O 1
ATOM 764 N N . TRP A 1 93 ? 7.022 -9.621 -8.846 1.00 97.19 93 TRP A N 1
ATOM 765 C CA . TRP A 1 93 ? 6.950 -8.436 -9.707 1.00 97.19 93 TRP A CA 1
ATOM 766 C C . TRP A 1 93 ? 7.891 -7.327 -9.236 1.00 97.19 93 TRP A C 1
ATOM 768 O O . TRP A 1 93 ? 8.620 -6.752 -10.043 1.00 97.19 93 TRP A O 1
ATOM 778 N N . LEU A 1 94 ? 7.906 -7.046 -7.932 1.00 97.38 94 LEU A N 1
ATOM 779 C CA . LEU A 1 94 ? 8.776 -6.024 -7.353 1.00 97.38 94 LEU A CA 1
ATOM 780 C C . LEU A 1 94 ? 10.259 -6.399 -7.484 1.00 97.38 94 LEU A C 1
ATOM 782 O O . LEU A 1 94 ? 11.050 -5.538 -7.860 1.00 97.38 94 LEU A O 1
ATOM 786 N N . ASP A 1 95 ? 10.624 -7.669 -7.294 1.00 97.44 95 ASP A N 1
ATOM 787 C CA . ASP A 1 95 ? 11.988 -8.172 -7.506 1.00 97.44 95 ASP A CA 1
ATOM 788 C C . ASP A 1 95 ? 12.419 -8.030 -8.973 1.00 97.44 95 ASP A C 1
ATOM 790 O O . ASP A 1 95 ? 13.576 -7.733 -9.283 1.00 97.44 95 ASP A O 1
ATOM 794 N N . HIS A 1 96 ? 11.500 -8.265 -9.917 1.00 96.81 96 HIS A N 1
ATOM 795 C CA . HIS A 1 96 ? 11.764 -8.025 -11.334 1.00 96.81 96 HIS A CA 1
ATOM 796 C C . HIS A 1 96 ? 12.017 -6.537 -11.608 1.00 96.81 96 HIS A C 1
ATOM 798 O O . HIS A 1 96 ? 13.026 -6.200 -12.228 1.00 96.81 96 HIS A O 1
ATOM 804 N N . TYR A 1 97 ? 11.152 -5.653 -11.107 1.00 95.75 97 TYR A N 1
ATOM 805 C CA . TYR A 1 97 ? 11.320 -4.210 -11.266 1.00 95.75 97 TYR A CA 1
ATOM 806 C C . TYR A 1 97 ? 12.608 -3.696 -10.627 1.00 95.75 97 TYR A C 1
ATOM 808 O O . TYR A 1 97 ? 13.304 -2.890 -11.240 1.00 95.75 97 TYR A O 1
ATOM 816 N N . GLU A 1 98 ? 12.961 -4.180 -9.437 1.00 94.44 98 GLU A N 1
ATOM 817 C CA . GLU A 1 98 ? 14.203 -3.805 -8.768 1.00 94.44 98 GLU A CA 1
ATOM 818 C C . GLU A 1 98 ? 15.428 -4.217 -9.591 1.00 94.44 98 GLU A C 1
ATOM 820 O O . GLU A 1 98 ? 16.305 -3.388 -9.833 1.00 94.44 98 GLU A O 1
ATOM 825 N N . ARG A 1 99 ? 15.488 -5.470 -10.063 1.00 95.81 99 ARG A N 1
ATOM 826 C CA . ARG A 1 99 ? 16.603 -5.947 -10.898 1.00 95.81 99 ARG A CA 1
ATOM 827 C C . ARG A 1 99 ? 16.733 -5.137 -12.183 1.00 95.81 99 ARG A C 1
ATOM 829 O O . ARG A 1 99 ? 17.819 -4.651 -12.484 1.00 95.81 99 ARG A O 1
ATOM 836 N N . SER A 1 100 ? 15.631 -4.930 -12.899 1.00 95.69 100 SER A N 1
ATOM 837 C CA . SER A 1 100 ? 15.632 -4.147 -14.135 1.00 95.69 100 SER A CA 1
ATOM 838 C C . SER A 1 100 ? 16.019 -2.687 -13.895 1.00 95.69 100 SER A C 1
ATOM 840 O O . SER A 1 100 ? 16.784 -2.132 -14.681 1.00 95.69 100 SER A O 1
ATOM 842 N N . PHE A 1 101 ? 15.570 -2.078 -12.793 1.00 93.81 101 PHE A N 1
ATOM 843 C CA . PHE A 1 101 ? 15.968 -0.723 -12.408 1.00 93.81 101 PHE A CA 1
ATOM 844 C C . PHE A 1 101 ? 17.460 -0.633 -12.069 1.00 93.81 101 PHE A C 1
ATOM 846 O O . PHE A 1 101 ? 18.119 0.308 -12.495 1.00 93.81 101 PHE A O 1
ATOM 853 N N . ARG A 1 102 ? 18.026 -1.622 -11.365 1.00 92.06 102 ARG A N 1
ATOM 854 C CA . ARG A 1 102 ? 19.473 -1.672 -11.092 1.00 92.06 102 ARG A CA 1
ATOM 855 C C . ARG A 1 102 ? 20.303 -1.777 -12.375 1.00 92.06 102 ARG A C 1
ATOM 857 O O . ARG A 1 102 ? 21.381 -1.199 -12.430 1.00 92.06 102 ARG A O 1
ATOM 864 N N . SER A 1 103 ? 19.809 -2.487 -13.390 1.00 94.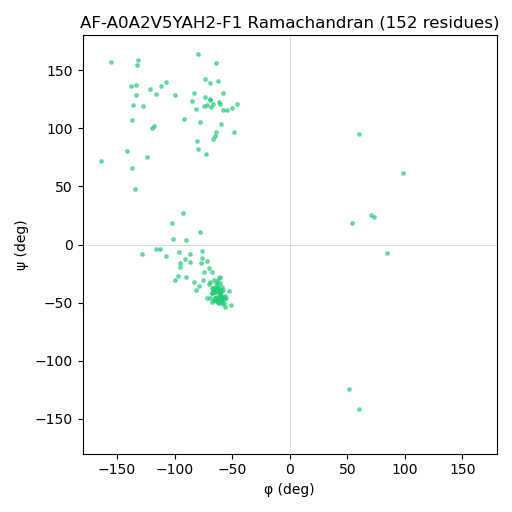75 103 SER A N 1
ATOM 865 C CA . SER A 1 103 ? 20.516 -2.659 -14.668 1.00 94.75 103 SER A CA 1
ATOM 866 C C . SER A 1 103 ? 20.402 -1.459 -15.613 1.00 94.75 103 SER A C 1
ATOM 868 O O . SER A 1 103 ? 21.355 -1.167 -16.324 1.00 94.75 103 SER A O 1
ATOM 870 N N . HIS A 1 104 ? 19.257 -0.774 -15.639 1.00 91.75 104 HIS A N 1
ATOM 871 C CA . HIS A 1 104 ? 18.946 0.253 -16.649 1.00 91.75 104 HIS A CA 1
ATOM 872 C C . HIS A 1 104 ? 18.774 1.666 -16.062 1.00 91.75 104 HIS A C 1
ATOM 874 O O . HIS A 1 104 ? 18.537 2.624 -16.794 1.00 91.75 104 HIS A O 1
ATOM 880 N N . GLY A 1 105 ? 18.843 1.813 -14.739 1.00 90.44 105 GLY A N 1
ATOM 881 C CA . GLY A 1 105 ? 18.748 3.095 -14.050 1.00 90.44 105 GLY A CA 1
ATOM 882 C C . GLY A 1 105 ? 17.427 3.834 -14.285 1.00 90.44 105 GLY A C 1
ATOM 883 O O . GLY A 1 105 ? 16.338 3.251 -14.328 1.00 90.44 105 GLY A O 1
ATOM 884 N N . SER A 1 106 ? 17.523 5.158 -14.418 1.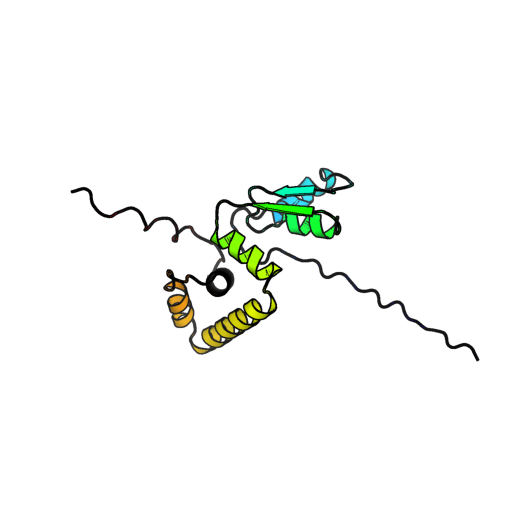00 90.31 106 SER A N 1
ATOM 885 C CA . SER A 1 106 ? 16.378 6.068 -14.540 1.00 90.31 106 SER A CA 1
ATOM 886 C C . SER A 1 106 ? 15.501 5.814 -15.764 1.00 90.31 106 SER A C 1
ATOM 888 O O . SER A 1 106 ? 14.298 6.070 -15.698 1.00 90.31 106 SER A O 1
ATOM 890 N N . ASP A 1 107 ? 16.055 5.284 -16.854 1.00 92.62 107 ASP A N 1
ATOM 891 C CA . ASP A 1 107 ? 15.296 5.031 -18.084 1.00 92.62 107 ASP A CA 1
ATOM 892 C C . ASP A 1 107 ? 14.194 4.001 -17.845 1.00 92.62 107 ASP A C 1
ATOM 894 O O . ASP A 1 107 ? 13.051 4.181 -18.272 1.00 92.62 107 ASP A O 1
ATOM 898 N N . TYR A 1 108 ? 14.497 2.972 -17.053 1.00 93.94 108 TYR A N 1
ATOM 899 C CA . TYR A 1 108 ? 13.510 1.974 -16.659 1.00 93.94 108 TYR A CA 1
ATOM 900 C C . TYR A 1 108 ? 12.430 2.550 -15.748 1.00 93.94 108 TYR A C 1
ATOM 902 O O . TYR A 1 108 ? 11.251 2.232 -15.897 1.00 93.94 108 TYR A O 1
ATOM 910 N N . TYR A 1 109 ? 12.793 3.460 -14.845 1.00 92.56 109 TYR A N 1
ATOM 911 C CA . TYR A 1 109 ? 11.799 4.162 -14.039 1.00 92.56 109 TYR A CA 1
ATOM 912 C C . TYR A 1 109 ? 10.806 4.943 -14.919 1.00 92.56 109 TYR A C 1
ATOM 914 O O . TYR A 1 109 ? 9.593 4.841 -14.718 1.00 92.56 109 TYR A O 1
ATOM 922 N N . TYR A 1 110 ? 11.287 5.672 -15.932 1.00 93.12 110 TYR A N 1
ATOM 923 C CA . TYR A 1 110 ? 10.409 6.411 -16.844 1.00 93.12 110 TYR A CA 1
ATOM 924 C C . TYR A 1 110 ? 9.602 5.498 -17.770 1.00 93.12 110 TYR A C 1
ATOM 926 O O . TYR A 1 110 ? 8.445 5.814 -18.055 1.00 93.12 110 TYR A O 1
ATOM 934 N N . LEU A 1 111 ? 10.161 4.359 -18.188 1.00 94.88 111 LEU A N 1
ATOM 935 C CA . LEU A 1 111 ? 9.437 3.320 -18.922 1.00 94.88 111 LEU A CA 1
ATOM 936 C C . LEU A 1 111 ? 8.213 2.849 -18.127 1.00 94.88 111 LEU A C 1
ATOM 938 O O . LEU A 1 111 ? 7.091 2.911 -18.626 1.00 94.88 111 LEU A O 1
ATOM 942 N N . ILE A 1 112 ? 8.414 2.446 -16.870 1.00 95.00 112 ILE A N 1
ATOM 943 C CA . ILE A 1 112 ? 7.335 1.974 -15.992 1.00 95.00 112 ILE A CA 1
ATOM 944 C C . ILE A 1 112 ? 6.343 3.100 -15.679 1.00 95.00 112 ILE A C 1
ATOM 946 O O . ILE A 1 112 ? 5.132 2.878 -15.656 1.00 95.00 112 ILE A O 1
ATOM 950 N N . ARG A 1 113 ? 6.824 4.336 -15.493 1.00 92.38 113 ARG A N 1
ATOM 951 C CA . ARG A 1 113 ? 5.963 5.499 -15.236 1.00 92.38 113 ARG A CA 1
ATOM 952 C C . ARG A 1 113 ? 4.977 5.772 -16.371 1.00 92.38 113 ARG A C 1
ATOM 954 O O . ARG A 1 113 ? 3.881 6.227 -16.071 1.00 92.38 113 ARG A O 1
ATOM 961 N N . ARG A 1 114 ? 5.342 5.496 -17.628 1.00 93.69 114 ARG A N 1
ATOM 962 C CA . ARG A 1 114 ? 4.485 5.701 -18.812 1.00 93.69 114 ARG A CA 1
ATOM 963 C C . ARG A 1 114 ? 3.387 4.641 -18.974 1.00 93.69 114 ARG A C 1
ATOM 965 O O . ARG A 1 114 ? 2.489 4.827 -19.787 1.00 93.69 114 ARG A O 1
ATOM 972 N N . GLN A 1 115 ? 3.434 3.540 -18.221 1.00 91.75 115 GLN A N 1
ATOM 973 C CA . GLN A 1 115 ? 2.451 2.457 -18.318 1.00 91.75 115 GLN A CA 1
ATOM 974 C C . GLN A 1 115 ? 1.160 2.808 -17.566 1.00 91.75 115 GLN A C 1
ATOM 976 O O . GLN A 1 115 ? 0.963 2.409 -16.414 1.00 91.75 115 GLN A O 1
ATOM 981 N N . HIS A 1 116 ? 0.276 3.576 -18.202 1.00 83.44 116 HIS A N 1
ATOM 982 C CA . HIS A 1 116 ? -0.982 4.023 -17.596 1.00 83.44 116 HIS A CA 1
ATOM 983 C C . HIS A 1 116 ? -2.156 3.062 -17.827 1.00 83.44 116 HIS A C 1
ATOM 985 O O . HIS A 1 116 ? -3.001 2.945 -16.944 1.00 83.44 116 HIS A O 1
ATOM 991 N N . ASP A 1 117 ? -2.141 2.300 -18.921 1.00 88.12 117 ASP A N 1
ATOM 992 C CA . ASP A 1 117 ? -3.275 1.479 -19.378 1.00 88.12 117 ASP A CA 1
ATOM 993 C C . ASP A 1 117 ? -3.245 0.028 -18.863 1.00 88.12 117 ASP A C 1
ATOM 995 O O . ASP A 1 117 ? -3.763 -0.894 -19.492 1.00 88.12 117 ASP A O 1
ATOM 999 N N . LEU A 1 118 ? -2.614 -0.202 -17.707 1.00 90.12 118 LEU A N 1
ATOM 1000 C CA . LEU A 1 118 ? -2.609 -1.520 -17.073 1.00 90.12 118 LEU A CA 1
ATOM 1001 C C . LEU A 1 118 ? -4.016 -1.849 -16.562 1.00 90.12 118 LEU A C 1
ATOM 1003 O O . LEU A 1 118 ? -4.576 -1.099 -15.766 1.00 90.12 118 LEU A O 1
ATOM 1007 N N . THR A 1 119 ? -4.559 -2.989 -16.984 1.00 91.56 119 THR A N 1
ATOM 1008 C CA . THR A 1 119 ? -5.878 -3.481 -16.556 1.00 91.56 119 THR A CA 1
ATOM 1009 C C . THR A 1 119 ? -5.792 -4.498 -15.421 1.00 91.56 119 THR A C 1
ATOM 1011 O O . THR A 1 119 ? -6.716 -4.589 -14.617 1.00 91.56 119 THR A O 1
ATOM 1014 N N . ASP A 1 120 ? -4.680 -5.230 -15.319 1.00 96.44 120 ASP A N 1
ATOM 1015 C CA . ASP A 1 120 ? -4.447 -6.194 -14.245 1.00 96.44 120 ASP A CA 1
ATOM 1016 C C . ASP A 1 120 ? -4.142 -5.493 -12.911 1.00 96.44 120 ASP A C 1
ATOM 1018 O O . ASP A 1 120 ? -3.243 -4.652 -12.801 1.00 96.44 120 ASP A O 1
ATOM 1022 N N . ASP A 1 121 ? -4.890 -5.869 -11.875 1.00 97.88 121 ASP A N 1
ATOM 1023 C CA . ASP A 1 121 ? -4.796 -5.274 -10.543 1.00 97.88 121 ASP A CA 1
ATOM 1024 C C . ASP A 1 121 ? -3.427 -5.519 -9.889 1.00 97.88 121 ASP A C 1
ATOM 1026 O O . ASP A 1 121 ? -2.886 -4.618 -9.238 1.00 97.88 121 ASP A O 1
ATOM 1030 N N . LEU A 1 122 ? -2.824 -6.695 -10.097 1.00 98.19 122 LEU A N 1
ATOM 1031 C CA . LEU A 1 122 ? -1.496 -7.006 -9.565 1.00 98.19 122 LEU A CA 1
ATOM 1032 C C . LEU A 1 122 ? -0.421 -6.123 -10.217 1.00 98.19 122 LEU A C 1
ATOM 1034 O O . LEU A 1 122 ? 0.367 -5.502 -9.501 1.00 98.19 122 LEU A O 1
ATOM 1038 N N . ALA A 1 123 ? -0.425 -5.998 -11.545 1.00 97.00 123 ALA A N 1
ATOM 1039 C CA . ALA A 1 123 ? 0.503 -5.146 -12.284 1.00 97.00 123 ALA A CA 1
ATOM 1040 C C . ALA A 1 123 ? 0.366 -3.667 -11.885 1.00 97.00 123 ALA A C 1
ATOM 1042 O O . ALA A 1 123 ? 1.371 -2.990 -11.649 1.00 97.00 123 ALA A O 1
ATOM 1043 N N . ARG A 1 124 ? -0.869 -3.169 -11.728 1.00 97.62 124 ARG A N 1
ATOM 1044 C CA . ARG A 1 124 ? -1.146 -1.803 -11.242 1.00 97.62 124 ARG A CA 1
ATOM 1045 C C . ARG A 1 124 ? -0.598 -1.561 -9.836 1.00 97.62 124 ARG A C 1
ATOM 1047 O O . ARG A 1 124 ? 0.033 -0.527 -9.593 1.00 97.62 124 ARG A O 1
ATOM 1054 N N . ALA A 1 125 ? -0.800 -2.506 -8.916 1.00 98.00 125 ALA A N 1
ATOM 1055 C CA . ALA A 1 125 ? -0.284 -2.410 -7.551 1.00 98.00 125 ALA A CA 1
ATOM 1056 C C . ALA A 1 125 ? 1.250 -2.439 -7.529 1.00 98.00 125 ALA A C 1
ATOM 1058 O O . ALA A 1 125 ? 1.872 -1.578 -6.904 1.00 98.00 125 ALA A O 1
ATOM 1059 N N . ALA A 1 126 ? 1.866 -3.369 -8.266 1.00 97.69 126 ALA A N 1
ATOM 1060 C CA . ALA A 1 126 ? 3.317 -3.460 -8.394 1.00 97.69 126 ALA A CA 1
ATOM 1061 C C . ALA A 1 126 ? 3.916 -2.165 -8.961 1.00 97.69 126 ALA A C 1
ATOM 1063 O O . ALA A 1 126 ? 4.862 -1.627 -8.384 1.00 97.69 126 ALA A O 1
ATOM 1064 N N . ARG A 1 127 ? 3.330 -1.617 -10.041 1.00 96.75 127 ARG A N 1
ATOM 1065 C CA . ARG A 1 127 ? 3.748 -0.339 -10.647 1.00 96.75 127 ARG A CA 1
ATOM 1066 C C . ARG A 1 127 ? 3.689 0.787 -9.621 1.00 96.75 127 ARG A C 1
ATOM 1068 O O . ARG A 1 127 ? 4.652 1.528 -9.447 1.00 96.75 127 ARG A O 1
ATOM 1075 N N . THR A 1 128 ? 2.560 0.912 -8.927 1.00 96.31 128 THR A N 1
ATOM 1076 C CA . THR A 1 128 ? 2.326 1.977 -7.945 1.00 96.31 128 THR A CA 1
ATOM 1077 C C . THR A 1 128 ? 3.319 1.908 -6.787 1.00 96.31 128 THR A C 1
ATOM 1079 O O . THR A 1 128 ? 3.910 2.928 -6.430 1.00 96.31 128 THR A O 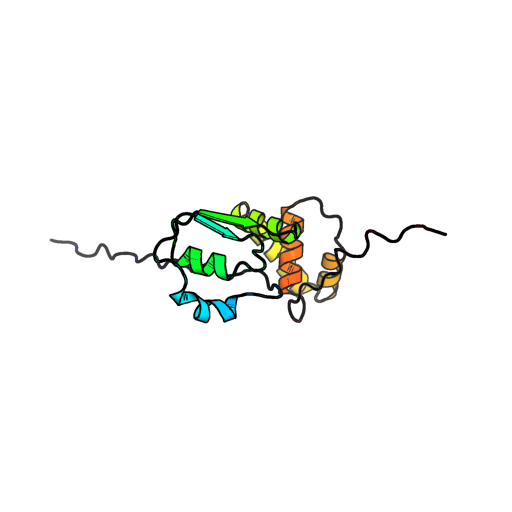1
ATOM 1082 N N . ILE A 1 129 ? 3.558 0.715 -6.237 1.00 96.56 129 ILE A N 1
ATOM 1083 C CA . ILE A 1 129 ? 4.521 0.504 -5.149 1.00 96.56 129 ILE A CA 1
ATOM 1084 C C . ILE A 1 129 ? 5.947 0.800 -5.622 1.00 96.56 129 ILE A C 1
ATOM 1086 O O . ILE A 1 129 ? 6.669 1.530 -4.942 1.00 96.56 129 ILE A O 1
ATOM 1090 N N . PHE A 1 130 ? 6.345 0.297 -6.792 1.00 96.12 130 PHE A N 1
ATOM 1091 C CA . PHE A 1 130 ? 7.672 0.545 -7.351 1.00 96.12 130 PHE A CA 1
ATOM 1092 C C . PHE A 1 130 ? 7.943 2.037 -7.535 1.00 96.12 130 PHE A C 1
ATOM 1094 O O . PHE A 1 130 ? 8.939 2.541 -7.014 1.00 96.12 130 PHE A O 1
ATOM 1101 N N . LEU A 1 131 ? 7.033 2.765 -8.190 1.00 94.50 131 LEU A N 1
ATOM 1102 C CA . LEU A 1 131 ? 7.163 4.210 -8.378 1.00 94.50 131 LEU A CA 1
ATOM 1103 C C . LEU A 1 131 ? 7.207 4.937 -7.025 1.00 94.50 131 LEU A C 1
ATOM 1105 O O . LEU A 1 131 ? 8.061 5.790 -6.810 1.00 94.50 131 LEU A O 1
ATOM 1109 N N . ASN A 1 132 ? 6.357 4.560 -6.063 1.00 93.62 132 ASN A N 1
ATOM 1110 C CA . ASN A 1 132 ? 6.356 5.166 -4.727 1.00 93.62 132 ASN A CA 1
ATOM 1111 C C . ASN A 1 132 ? 7.702 5.018 -3.992 1.00 93.62 132 ASN A C 1
ATOM 1113 O O . ASN A 1 132 ? 8.118 5.926 -3.265 1.00 93.62 132 ASN A O 1
ATOM 1117 N N . LYS A 1 133 ? 8.383 3.882 -4.173 1.00 90.75 133 LYS A N 1
ATOM 1118 C CA . LYS A 1 133 ? 9.666 3.588 -3.523 1.00 90.75 133 LYS A CA 1
ATOM 1119 C C 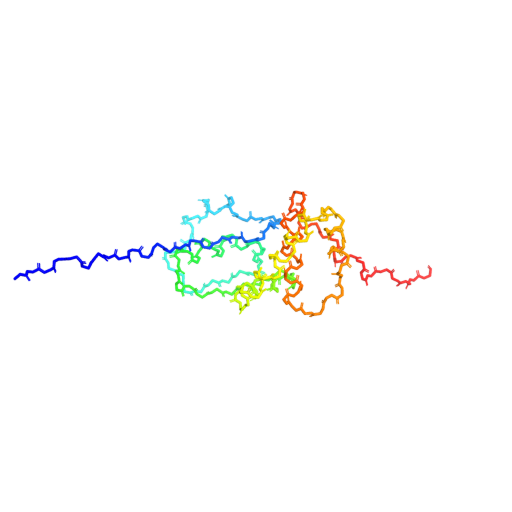. LYS A 1 133 ? 10.865 4.193 -4.246 1.00 90.75 133 LYS A C 1
ATOM 1121 O O . LYS A 1 133 ? 11.820 4.564 -3.568 1.00 90.75 133 LYS A O 1
ATOM 1126 N N . THR A 1 134 ? 10.804 4.312 -5.570 1.00 86.94 134 THR A N 1
ATOM 1127 C CA . THR A 1 134 ? 11.925 4.757 -6.416 1.00 86.94 134 THR A CA 1
ATOM 1128 C C . THR A 1 134 ? 11.912 6.249 -6.749 1.00 86.94 134 THR A C 1
ATOM 1130 O O . THR A 1 134 ? 12.964 6.800 -7.058 1.00 86.94 134 THR A O 1
ATOM 1133 N N . CYS A 1 135 ? 10.776 6.946 -6.624 1.00 75.06 135 CYS A N 1
ATOM 1134 C CA . CYS A 1 135 ? 10.739 8.406 -6.717 1.00 75.06 135 CYS A CA 1
ATOM 1135 C C . CYS A 1 135 ? 11.605 9.055 -5.625 1.00 75.06 135 CYS A C 1
ATOM 1137 O O . CYS A 1 135 ? 11.298 8.923 -4.431 1.00 75.06 135 CYS A O 1
ATOM 1139 N N . SER A 1 136 ? 12.601 9.853 -6.022 1.00 51.66 136 SER A N 1
ATOM 1140 C CA . SER A 1 136 ? 13.280 10.812 -5.143 1.00 51.66 136 SER A CA 1
ATOM 1141 C C . SER A 1 136 ? 12.211 11.652 -4.426 1.00 51.66 136 SER A C 1
ATOM 1143 O O . SER A 1 136 ? 11.401 12.311 -5.070 1.00 51.66 136 SER A O 1
ATOM 1145 N N . ASN A 1 137 ? 12.152 11.564 -3.095 1.00 48.06 137 ASN A N 1
ATOM 1146 C CA . ASN A 1 137 ? 11.184 12.204 -2.181 1.00 48.06 137 ASN A CA 1
ATOM 1147 C C . ASN A 1 137 ? 9.836 11.505 -1.941 1.00 48.06 137 ASN A C 1
ATOM 1149 O O . ASN A 1 137 ? 9.111 11.940 -1.048 1.00 48.06 137 ASN A O 1
ATOM 1153 N N . GLY A 1 138 ? 9.486 10.423 -2.648 1.00 45.41 138 GLY A N 1
ATOM 1154 C CA . GLY A 1 138 ? 8.330 9.576 -2.307 1.00 45.41 138 GLY A CA 1
ATOM 1155 C C . GLY A 1 138 ? 6.967 10.273 -2.156 1.00 45.41 138 GLY A C 1
ATOM 1156 O O . GLY A 1 138 ? 6.062 9.712 -1.541 1.00 45.41 138 GLY A O 1
ATOM 1157 N N . HIS A 1 139 ? 6.812 11.489 -2.682 1.00 43.03 139 HIS A N 1
ATOM 1158 C CA . HIS A 1 139 ? 5.539 12.196 -2.703 1.00 43.03 139 HIS A CA 1
ATOM 1159 C C . HIS A 1 139 ? 4.719 11.673 -3.880 1.00 43.03 139 HIS A C 1
ATOM 1161 O O . HIS A 1 139 ? 5.104 11.830 -5.039 1.00 43.03 139 HIS A O 1
ATOM 1167 N N . PHE A 1 140 ? 3.574 11.058 -3.586 1.00 43.09 140 PHE A N 1
ATOM 1168 C CA . PHE A 1 140 ? 2.557 10.763 -4.590 1.00 43.09 140 PHE A CA 1
ATOM 1169 C C . PHE A 1 140 ? 1.872 12.084 -4.977 1.00 43.09 140 PHE A C 1
ATOM 1171 O O . PHE A 1 140 ? 0.807 12.428 -4.473 1.00 43.09 140 PHE A O 1
ATOM 1178 N N . GLY A 1 141 ? 2.541 12.884 -5.809 1.00 40.16 141 GLY A N 1
ATOM 1179 C CA . GLY A 1 141 ? 1.942 14.058 -6.429 1.00 40.16 141 GLY A CA 1
ATOM 1180 C C . GLY A 1 141 ? 0.861 13.605 -7.405 1.00 40.16 141 GLY A C 1
ATOM 1181 O O . GLY A 1 141 ? 1.132 12.836 -8.326 1.00 40.16 141 GLY A O 1
ATOM 1182 N N . LEU A 1 142 ? -0.371 14.054 -7.176 1.00 36.38 142 LEU A N 1
ATOM 1183 C CA . LEU A 1 142 ? -1.496 13.943 -8.097 1.00 36.38 142 LEU A CA 1
ATOM 1184 C C . LEU A 1 142 ? -1.091 14.404 -9.510 1.00 36.38 142 LEU A C 1
ATOM 1186 O O . LEU A 1 142 ? -1.127 15.587 -9.823 1.00 36.38 142 LEU A O 1
ATOM 1190 N N . THR A 1 143 ? -0.725 13.476 -10.391 1.00 30.00 143 THR A N 1
ATOM 1191 C CA . THR A 1 143 ? -0.677 13.742 -11.844 1.00 30.00 143 THR A CA 1
ATOM 1192 C C . THR A 1 143 ? -1.452 12.695 -12.646 1.00 30.00 143 THR A C 1
ATOM 1194 O O . THR A 1 143 ? -1.728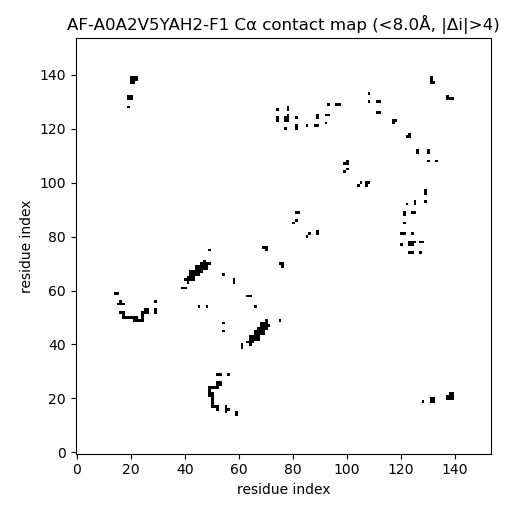 12.905 -13.819 1.00 30.00 143 THR A O 1
ATOM 1197 N N . LEU A 1 144 ? -1.930 11.614 -12.017 1.00 32.03 144 LEU A N 1
ATOM 1198 C CA . LEU A 1 144 ? -2.762 10.607 -12.695 1.00 32.03 144 LEU A CA 1
ATOM 1199 C C . LEU A 1 144 ? -4.275 10.883 -12.643 1.00 32.03 144 LEU A C 1
ATOM 1201 O O . LEU A 1 144 ? -5.044 10.078 -13.150 1.00 32.03 144 LEU A O 1
ATOM 1205 N N . ALA A 1 145 ? -4.719 12.013 -12.079 1.00 31.91 145 ALA A N 1
ATOM 1206 C CA . ALA A 1 145 ? -6.146 12.364 -12.013 1.00 31.91 145 ALA A CA 1
ATOM 1207 C C . ALA A 1 145 ? -6.559 13.579 -12.871 1.00 31.91 145 ALA A C 1
ATOM 1209 O O . ALA A 1 145 ? -7.746 13.873 -12.939 1.00 31.91 145 ALA A O 1
ATOM 1210 N N . ALA A 1 146 ? -5.632 14.280 -13.540 1.00 28.56 146 ALA A N 1
ATOM 1211 C CA . ALA A 1 146 ? -5.942 15.564 -14.190 1.00 28.56 146 ALA A CA 1
ATOM 1212 C C . ALA A 1 146 ? -6.018 15.546 -15.731 1.00 28.56 146 ALA A C 1
ATOM 1214 O O . ALA A 1 146 ? -6.510 16.509 -16.307 1.00 28.56 146 ALA A O 1
ATOM 1215 N N . ASN A 1 147 ? -5.610 14.469 -16.414 1.00 28.97 147 ASN A N 1
ATOM 1216 C CA . ASN A 1 147 ? -5.566 14.452 -17.888 1.00 28.97 147 ASN A CA 1
ATOM 1217 C C . ASN A 1 147 ? -6.721 13.697 -18.577 1.00 28.97 147 ASN A C 1
ATOM 1219 O O . ASN A 1 147 ? -6.610 13.392 -19.758 1.00 28.97 147 ASN A O 1
ATOM 1223 N N . SER A 1 148 ? -7.849 13.439 -17.896 1.00 32.38 148 SER A N 1
ATOM 1224 C CA . SER A 1 148 ? -9.050 12.864 -18.548 1.00 32.38 148 SER A CA 1
ATOM 1225 C C . SER A 1 148 ? -10.165 13.869 -18.878 1.00 32.38 148 SER A C 1
ATOM 1227 O O . SER A 1 148 ? -11.198 13.480 -19.408 1.00 32.38 148 SER A O 1
ATOM 1229 N N . THR A 1 149 ? -9.958 15.171 -18.665 1.00 34.16 149 THR A N 1
ATOM 1230 C CA . THR A 1 149 ? -10.925 16.208 -19.074 1.00 34.16 149 THR A CA 1
ATOM 1231 C C . THR A 1 149 ? -10.211 17.443 -19.599 1.00 34.16 149 THR A C 1
ATOM 1233 O O . THR A 1 149 ? -10.040 18.418 -18.875 1.00 34.16 149 THR A O 1
ATOM 1236 N N . ARG A 1 150 ? -9.787 17.391 -20.865 1.00 32.72 150 ARG A N 1
ATOM 1237 C CA . ARG A 1 150 ? -9.697 18.542 -21.785 1.00 32.72 150 ARG A CA 1
ATOM 1238 C C . ARG A 1 150 ? -9.551 18.016 -23.218 1.00 32.72 150 ARG A C 1
ATOM 1240 O O . ARG A 1 150 ? -8.495 18.091 -23.832 1.00 32.72 150 ARG A O 1
ATOM 1247 N N . GLN A 1 151 ? -10.645 17.471 -23.742 1.00 32.28 151 GLN A N 1
ATOM 1248 C CA . GLN A 1 151 ? -10.929 17.516 -25.173 1.00 32.28 151 GLN A CA 1
ATOM 1249 C C . GLN A 1 151 ? -12.209 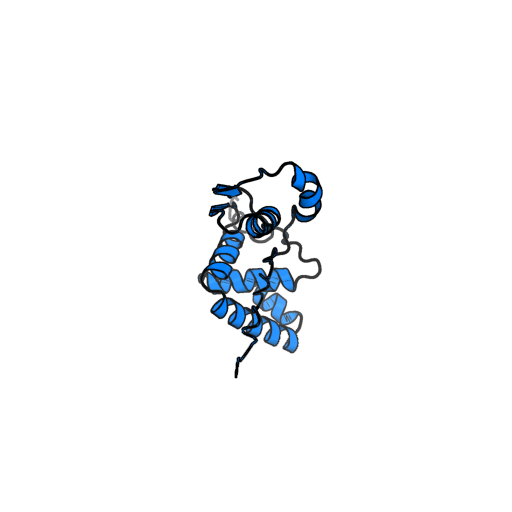18.332 -25.372 1.00 32.28 151 GLN A C 1
ATOM 1251 O O . GLN A 1 151 ? -13.220 18.088 -24.717 1.00 32.28 151 GLN A O 1
ATOM 1256 N N . SER A 1 152 ? -12.103 19.302 -26.285 1.00 30.27 152 SER A N 1
ATOM 1257 C CA . SER A 1 152 ? -13.176 19.964 -27.036 1.00 30.27 152 SER A CA 1
ATOM 1258 C C . SER A 1 152 ? -14.265 20.723 -26.266 1.00 30.27 152 SER A C 1
ATOM 1260 O O . SER A 1 152 ? -15.329 20.180 -25.995 1.00 30.27 152 SER A O 1
ATOM 1262 N N . VAL A 1 153 ? -14.069 22.038 -26.118 1.00 31.97 153 VAL A N 1
ATOM 1263 C CA . VAL A 1 153 ? -15.052 23.030 -26.588 1.00 31.97 153 VAL A CA 1
ATOM 1264 C C . VAL A 1 153 ? -14.264 24.151 -27.278 1.00 31.97 153 VAL A C 1
ATOM 1266 O O . VAL A 1 153 ? -13.371 24.712 -26.656 1.00 31.97 153 VAL A O 1
ATOM 1269 N N . LYS A 1 154 ? -14.581 24.324 -28.568 1.00 33.53 154 LYS A N 1
ATOM 1270 C CA . LYS A 1 154 ? -14.240 25.369 -29.557 1.00 33.53 154 LYS A CA 1
ATOM 1271 C C . LYS A 1 154 ? -13.191 26.422 -29.199 1.00 33.53 154 LYS A C 1
ATOM 1273 O O . LYS A 1 154 ? -13.423 27.194 -28.249 1.00 33.53 154 LYS A O 1
#

Secondary structure (DSSP, 8-state):
------------PPPP---S--TT-GGGGHHHHGGGS-S--SEEEETT-TT-HHHHHHHHH-TT-EEEE--S-HHHHHHHHHHHH-HHHHHHHHHHHHHHHHHHTHHHHHHHHT------HHHHHHHHHHHHHHSTT----S-SSSTTS-----

Solvent-accessible surface area (backbone atoms only — not comparable to full-atom values): 9718 Å² total; per-residue (Å²): 136,86,83,83,80,86,73,78,80,75,77,77,79,80,79,68,67,59,87,55,59,40,84,85,55,50,58,83,51,45,77,78,43,58,84,74,54,72,97,72,56,67,70,44,77,35,74,70,36,80,30,30,41,62,59,35,54,48,44,65,80,31,72,84,38,44,74,48,78,35,55,90,52,63,68,61,53,40,33,55,49,37,59,72,76,40,44,72,63,44,48,55,51,46,55,49,52,50,54,50,31,74,74,51,41,69,60,44,53,55,55,60,69,68,62,75,86,65,81,52,63,62,61,46,26,36,50,52,53,49,52,40,72,68,40,89,84,28,70,78,70,89,64,92,80,68,83,86,76,86,79,88,80,133

Radius of gyration: 20.19 Å; Cα contacts (8 Å, |Δi|>4): 132; chains: 1; bounding box: 36×65×63 Å

Nearest PDB structures (foldseek):
  7m6b-assembly2_A  TM=9.192E-01  e=1.986E-05  Caldicellulosiruptor bescii DSM 6725
  4rto-assembly1_A  TM=8.264E-01  e=5.204E-06  Escherichia coli str. K-12 substr. MDS42
  4rtq-assembly1_A  TM=8.233E-01  e=7.823E-06  Escherichia coli str. K-12 substr. MDS42
  7m6b-assembly1_B  TM=9.216E-01  e=7.152E-05  Caldicellulosiruptor bescii DSM 6725
  6l6f-assembly1_C  TM=3.478E-01  e=9.743E+00  Rattus norvegicus

Mean predicted aligned error: 9.84 Å

Sequence (154 aa):
MAMPFLEHVSTRRVEARPFLKWAGGKASLINQFAQLFPQEVDRYIEPFVGGGAVFFHLKHGFPRMRAFLRDSNKELINCYRIVRDRPIELMRWLDHYERSFRSHGSDYYYLIRRQHDLTDDLARAARTIFLNKTCSNGHFGLTLAANSTRQSVK

pLDDT: mean 82.98, std 21.49, range [28.56, 98.62]